Protein AF-A0A846T7Q0-F1 (afdb_monomer)

pLDDT: mean 81.7, std 16.7, range [38.16, 97.69]

Foldseek 3Di:
DVVVQCVPQNPDHPDRCLVVLLCVQCPPPDPVNLVVQLVVVCVVPVVCPVPDSVVSSCVVRRVVVVVPD

Structure (mmCIF, N/CA/C/O backbone):
data_AF-A0A846T7Q0-F1
#
_entry.id   AF-A0A846T7Q0-F1
#
loop_
_atom_site.group_PDB
_atom_site.id
_atom_site.type_symbol
_atom_site.label_atom_id
_atom_site.label_alt_id
_atom_site.label_comp_id
_atom_site.label_asym_id
_atom_site.label_entity_id
_atom_site.label_seq_id
_atom_site.pdbx_PDB_ins_code
_atom_site.Cartn_x
_atom_site.Cartn_y
_atom_site.Cartn_z
_atom_site.occupancy
_atom_site.B_iso_or_equiv
_atom_site.auth_seq_id
_atom_site.auth_comp_id
_atom_site.auth_asym_id
_atom_site.auth_atom_id
_atom_site.pdbx_PDB_model_num
ATOM 1 N N . MET A 1 1 ? 6.119 7.976 4.702 1.00 52.44 1 MET A N 1
ATOM 2 C CA . MET A 1 1 ? 7.189 7.729 3.704 1.00 52.44 1 MET A CA 1
ATOM 3 C C . MET A 1 1 ? 8.386 7.004 4.318 1.00 52.44 1 MET A C 1
ATOM 5 O O . MET A 1 1 ? 8.664 5.898 3.879 1.00 52.44 1 MET A O 1
ATOM 9 N N . ALA A 1 2 ? 9.031 7.541 5.366 1.00 57.03 2 ALA A N 1
ATOM 10 C CA . ALA A 1 2 ? 10.225 6.927 5.973 1.00 57.03 2 ALA A CA 1
ATOM 11 C C . ALA A 1 2 ? 10.025 5.481 6.480 1.00 57.03 2 ALA A C 1
ATOM 13 O O . ALA A 1 2 ? 10.892 4.641 6.271 1.00 57.03 2 ALA A O 1
ATOM 14 N N . MET A 1 3 ? 8.874 5.157 7.084 1.00 58.53 3 MET A N 1
ATOM 15 C CA . MET A 1 3 ? 8.614 3.810 7.622 1.00 58.53 3 MET A CA 1
ATOM 16 C C . MET A 1 3 ? 8.458 2.738 6.531 1.00 58.53 3 MET A C 1
ATOM 18 O O . MET A 1 3 ? 8.995 1.643 6.670 1.00 58.53 3 MET A O 1
ATOM 22 N N . VAL A 1 4 ? 7.793 3.063 5.416 1.00 58.28 4 VAL A N 1
ATOM 23 C CA . VAL A 1 4 ? 7.629 2.131 4.286 1.00 58.28 4 VAL A CA 1
ATOM 24 C C . VAL A 1 4 ? 8.956 1.918 3.561 1.00 58.28 4 VAL A C 1
ATOM 26 O O . VAL A 1 4 ? 9.312 0.788 3.246 1.00 58.28 4 VAL A O 1
ATOM 29 N N . GLU A 1 5 ? 9.740 2.977 3.338 1.00 55.16 5 GLU A N 1
ATOM 30 C CA . GLU A 1 5 ? 11.083 2.831 2.763 1.00 55.16 5 GLU A CA 1
ATOM 31 C C . GLU A 1 5 ? 12.010 2.001 3.667 1.00 55.16 5 GLU A C 1
ATOM 33 O O . GLU A 1 5 ? 12.698 1.111 3.163 1.00 55.16 5 GLU A O 1
ATOM 38 N N . TYR A 1 6 ? 11.966 2.225 4.986 1.00 56.84 6 TYR A N 1
ATOM 39 C CA . TYR A 1 6 ? 12.739 1.477 5.982 1.00 56.84 6 TYR A CA 1
ATOM 40 C C . TYR A 1 6 ? 12.362 -0.011 6.028 1.00 56.84 6 TYR A C 1
ATOM 42 O O . TYR A 1 6 ? 13.242 -0.868 5.973 1.00 56.84 6 TYR A O 1
ATOM 50 N N . GLN A 1 7 ? 11.066 -0.340 6.064 1.00 59.12 7 GLN A N 1
ATOM 51 C CA . GLN A 1 7 ? 10.598 -1.734 6.090 1.00 59.12 7 GLN A CA 1
ATOM 52 C C . GLN A 1 7 ? 10.944 -2.510 4.812 1.00 59.12 7 GLN A C 1
ATOM 54 O O . GLN A 1 7 ? 11.112 -3.726 4.860 1.00 59.12 7 GLN A O 1
ATOM 59 N N . LEU A 1 8 ? 11.054 -1.831 3.668 1.00 60.09 8 LEU A N 1
ATOM 60 C CA . LEU A 1 8 ? 11.261 -2.486 2.373 1.00 60.09 8 LEU A CA 1
ATOM 61 C C . LEU A 1 8 ? 12.712 -2.584 1.936 1.00 60.09 8 LEU A C 1
ATOM 63 O O . LEU A 1 8 ? 13.063 -3.483 1.172 1.00 60.09 8 LEU A O 1
ATOM 67 N N . SER A 1 9 ? 13.527 -1.624 2.357 1.00 60.03 9 SER A N 1
ATOM 68 C CA . SER A 1 9 ? 14.882 -1.441 1.840 1.00 60.03 9 SER A CA 1
ATOM 69 C C . SER A 1 9 ? 15.943 -1.518 2.951 1.00 60.03 9 SER A C 1
ATOM 71 O O . SER A 1 9 ? 17.138 -1.506 2.663 1.00 60.03 9 SER A O 1
ATOM 73 N N . GLY A 1 10 ? 15.521 -1.643 4.214 1.00 58.66 10 GLY A N 1
ATOM 74 C CA . GLY A 1 10 ? 16.398 -1.604 5.379 1.00 58.66 10 GLY A CA 1
ATOM 75 C C . GLY A 1 10 ? 16.897 -0.186 5.702 1.00 58.66 10 GLY A C 1
ATOM 76 O O . GLY A 1 10 ? 16.534 0.776 5.024 1.00 58.66 10 GLY A O 1
ATOM 77 N N . PRO A 1 11 ? 17.744 -0.032 6.736 1.00 58.53 11 PRO A N 1
ATOM 78 C CA . PRO A 1 11 ? 18.241 1.272 7.187 1.00 58.53 11 PRO A CA 1
ATOM 79 C C . PRO A 1 11 ? 19.171 1.979 6.188 1.00 58.53 11 PRO A C 1
ATOM 81 O O . PRO A 1 11 ? 19.321 3.194 6.266 1.00 58.53 11 PRO A O 1
ATOM 84 N N . SER A 1 12 ? 19.812 1.249 5.265 1.00 59.44 12 SER A N 1
ATOM 85 C CA . SER A 1 12 ? 20.763 1.826 4.301 1.00 59.44 12 SER A CA 1
ATOM 86 C C . SER A 1 12 ? 20.759 1.075 2.962 1.00 59.44 12 SER A C 1
ATOM 88 O O . SER A 1 12 ? 21.666 0.292 2.662 1.00 59.44 12 SER A O 1
ATOM 90 N N . PRO A 1 13 ? 19.715 1.247 2.139 1.00 62.22 13 PRO A N 1
ATOM 91 C CA . PRO A 1 13 ? 19.6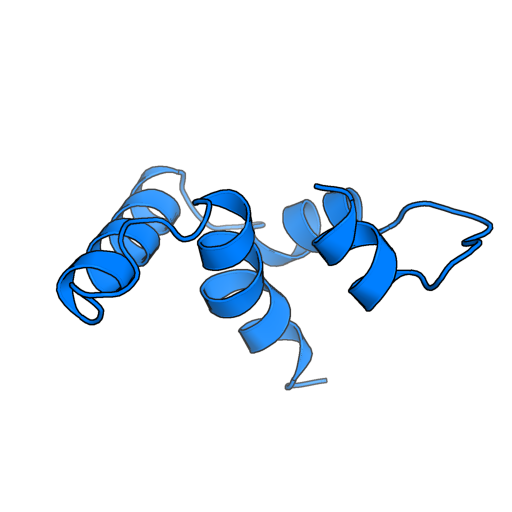82 0.638 0.822 1.00 62.22 13 PRO A CA 1
ATOM 92 C C . PRO A 1 13 ? 20.617 1.349 -0.149 1.00 62.22 13 PRO A C 1
ATOM 94 O O . PRO A 1 13 ? 20.539 2.564 -0.319 1.00 62.22 13 PRO A O 1
ATOM 97 N N . LYS A 1 14 ? 21.428 0.576 -0.884 1.00 64.25 14 LYS A N 1
ATOM 98 C CA . LYS A 1 14 ? 22.219 1.103 -2.012 1.00 64.25 14 LYS A CA 1
ATOM 99 C C . LYS A 1 14 ? 21.341 1.772 -3.081 1.00 64.25 14 LYS A C 1
ATOM 101 O O . LYS A 1 14 ? 21.781 2.730 -3.706 1.00 64.25 14 LYS A O 1
ATOM 106 N N . HIS A 1 15 ? 20.100 1.301 -3.261 1.00 65.12 15 HIS A N 1
ATOM 107 C CA . HIS A 1 15 ? 19.121 1.862 -4.199 1.00 65.12 15 HIS A CA 1
ATOM 108 C C . HIS A 1 15 ? 17.704 1.828 -3.609 1.00 65.12 15 HIS A C 1
ATOM 110 O O . HIS A 1 15 ? 17.258 0.794 -3.111 1.00 65.12 15 HIS A O 1
ATOM 116 N N . ARG A 1 16 ? 16.962 2.940 -3.702 1.00 69.38 16 ARG A N 1
ATOM 117 C CA . ARG A 1 16 ? 15.540 2.995 -3.318 1.00 69.38 16 ARG A CA 1
ATOM 118 C C . ARG A 1 16 ? 14.694 2.340 -4.414 1.00 69.38 16 ARG A C 1
ATOM 120 O O . ARG A 1 16 ? 14.602 2.872 -5.514 1.00 69.38 16 ARG A O 1
ATOM 127 N N . THR A 1 17 ? 14.081 1.188 -4.129 1.00 76.44 17 THR A N 1
ATOM 128 C CA . THR A 1 17 ? 13.304 0.412 -5.127 1.00 76.44 17 THR A CA 1
ATOM 129 C C . THR A 1 17 ? 11.792 0.435 -4.899 1.00 76.44 17 THR A C 1
ATOM 131 O O . THR A 1 17 ? 11.041 -0.063 -5.735 1.00 76.44 17 THR A O 1
ATOM 134 N N . THR A 1 18 ? 11.327 1.047 -3.806 1.00 77.31 18 THR A N 1
ATOM 135 C CA . THR A 1 18 ? 9.913 1.092 -3.399 1.00 77.31 18 THR A CA 1
ATOM 136 C C . THR A 1 18 ? 9.003 1.635 -4.497 1.00 77.31 18 THR A C 1
ATOM 138 O O . THR A 1 18 ? 8.064 0.958 -4.908 1.00 77.31 18 THR A O 1
ATOM 141 N N . VAL A 1 19 ? 9.311 2.819 -5.034 1.00 80.88 19 VAL A N 1
ATOM 142 C CA . VAL A 1 19 ? 8.493 3.444 -6.086 1.00 80.88 19 VAL A CA 1
ATOM 143 C C . VAL A 1 19 ? 8.489 2.591 -7.356 1.00 80.88 19 VAL A C 1
ATOM 145 O O . VAL A 1 19 ? 7.427 2.344 -7.915 1.00 80.88 19 VAL A O 1
ATOM 148 N N . ALA A 1 20 ? 9.643 2.061 -7.772 1.00 83.75 20 ALA A N 1
ATOM 149 C CA . ALA A 1 20 ? 9.733 1.207 -8.957 1.00 83.75 20 ALA A CA 1
ATOM 150 C C . ALA A 1 20 ? 8.909 -0.088 -8.814 1.00 83.75 20 ALA A C 1
ATOM 152 O O . ALA A 1 20 ? 8.222 -0.495 -9.750 1.00 83.75 20 ALA A O 1
ATOM 153 N N . ARG A 1 21 ? 8.926 -0.718 -7.630 1.00 83.62 21 ARG A N 1
ATOM 154 C CA . ARG A 1 21 ? 8.084 -1.888 -7.325 1.00 83.62 21 ARG A CA 1
ATOM 155 C C . ARG A 1 21 ? 6.601 -1.538 -7.341 1.00 83.62 21 ARG A C 1
ATOM 157 O O . ARG A 1 21 ? 5.815 -2.311 -7.876 1.00 83.62 21 ARG A O 1
ATOM 164 N N . MET A 1 22 ? 6.235 -0.381 -6.794 1.00 86.12 22 MET A N 1
ATOM 165 C CA . MET A 1 22 ? 4.854 0.095 -6.799 1.00 86.12 22 MET A CA 1
ATOM 166 C C . MET A 1 22 ? 4.354 0.336 -8.225 1.00 86.12 22 MET A C 1
ATOM 168 O O . MET A 1 22 ? 3.312 -0.195 -8.589 1.00 86.12 22 MET A O 1
ATOM 172 N N . VAL A 1 23 ? 5.127 1.043 -9.055 1.00 87.75 23 VAL A N 1
ATOM 173 C CA . VAL A 1 23 ? 4.800 1.268 -10.474 1.00 87.75 23 VAL A CA 1
ATOM 174 C C . VAL A 1 23 ? 4.601 -0.062 -11.200 1.00 87.75 23 VAL A C 1
ATOM 176 O O . VAL A 1 23 ? 3.581 -0.251 -11.850 1.00 87.75 23 VAL A O 1
ATOM 179 N N . LYS A 1 24 ? 5.522 -1.019 -11.027 1.00 89.12 24 LYS A N 1
ATOM 180 C CA . LYS A 1 24 ? 5.411 -2.344 -11.653 1.00 89.12 24 LYS A CA 1
ATOM 181 C C . LYS A 1 24 ? 4.182 -3.130 -11.181 1.00 89.12 24 LYS A C 1
ATOM 183 O O . LYS A 1 24 ? 3.568 -3.829 -11.974 1.00 89.12 24 LYS A O 1
ATOM 188 N N . ALA A 1 25 ? 3.838 -3.063 -9.896 1.00 88.44 25 ALA A N 1
ATOM 189 C CA . ALA A 1 25 ? 2.717 -3.819 -9.336 1.00 88.44 25 ALA A CA 1
ATOM 190 C C . ALA A 1 25 ? 1.342 -3.240 -9.705 1.00 88.44 25 ALA A C 1
ATOM 192 O O . ALA A 1 25 ? 0.355 -3.980 -9.729 1.00 88.44 25 ALA A O 1
ATOM 193 N N . LEU A 1 26 ? 1.286 -1.932 -9.963 1.00 92.00 26 LEU A N 1
ATOM 194 C CA . LEU A 1 26 ? 0.080 -1.211 -10.368 1.00 92.00 26 LEU A CA 1
ATOM 195 C C . LEU A 1 26 ? -0.080 -1.129 -11.894 1.00 92.00 26 LEU A C 1
ATOM 197 O O . LEU A 1 26 ? -1.095 -0.619 -12.362 1.00 92.00 26 LEU A O 1
ATOM 201 N N . ASP A 1 27 ? 0.886 -1.633 -12.666 1.00 92.69 27 ASP A N 1
ATOM 202 C CA . ASP A 1 27 ? 0.784 -1.697 -14.122 1.00 92.69 27 ASP A CA 1
ATOM 203 C C . ASP A 1 27 ? -0.473 -2.478 -14.552 1.00 92.69 27 ASP A C 1
ATOM 205 O O . ASP A 1 27 ? -0.824 -3.511 -13.975 1.00 92.69 27 ASP A O 1
ATOM 209 N N . GLY A 1 28 ? -1.200 -1.935 -15.529 1.00 92.88 28 GLY A N 1
ATOM 210 C CA . GLY A 1 28 ? -2.510 -2.438 -15.956 1.00 92.88 28 GLY A CA 1
ATOM 211 C C . GLY A 1 28 ? -3.699 -2.082 -15.046 1.00 92.88 28 GLY A C 1
ATOM 212 O O . GLY A 1 28 ? -4.832 -2.410 -15.399 1.00 92.88 28 GLY A O 1
ATOM 213 N N . MET A 1 29 ? -3.495 -1.395 -13.913 1.00 95.12 29 MET A N 1
ATOM 214 C CA . MET A 1 29 ? -4.594 -0.831 -13.119 1.00 95.12 29 MET A CA 1
ATOM 215 C C . MET A 1 29 ? -4.898 0.608 -13.536 1.00 95.12 29 MET A C 1
ATOM 217 O O . MET A 1 29 ? -4.017 1.456 -13.657 1.00 95.12 29 MET A O 1
ATOM 221 N N . THR A 1 30 ? -6.181 0.917 -13.689 1.00 96.56 30 THR A N 1
ATOM 222 C CA . THR A 1 30 ? -6.638 2.300 -13.846 1.00 96.56 30 THR A CA 1
ATOM 223 C C . THR A 1 30 ? -6.632 3.025 -12.502 1.00 96.56 30 THR A C 1
ATOM 225 O O . THR A 1 30 ? -6.862 2.420 -11.451 1.00 96.56 30 THR A O 1
ATOM 228 N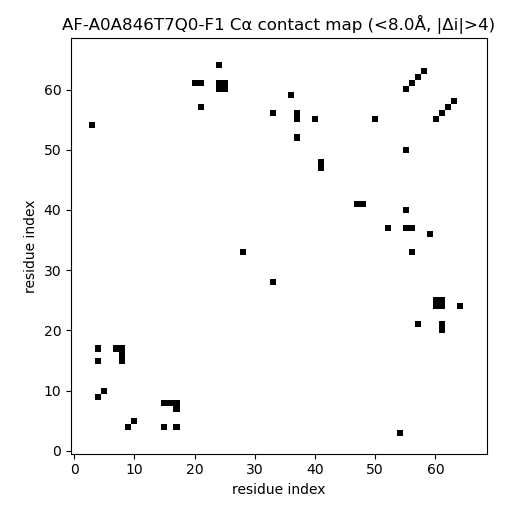 N . LEU A 1 31 ? -6.489 4.355 -12.527 1.00 95.12 31 LEU A N 1
ATOM 229 C CA . LEU A 1 31 ? -6.626 5.180 -11.322 1.00 95.12 31 LEU A CA 1
ATOM 230 C C . LEU A 1 31 ? -7.966 4.935 -10.604 1.00 95.12 31 LEU A C 1
ATOM 232 O O . LEU A 1 31 ? -8.009 4.880 -9.381 1.00 95.12 31 LEU A O 1
ATOM 236 N N . ARG A 1 32 ? -9.054 4.712 -11.356 1.00 97.44 32 ARG A N 1
ATOM 237 C CA . ARG A 1 32 ? -10.377 4.404 -10.792 1.00 97.44 32 ARG A CA 1
ATOM 238 C C . ARG A 1 32 ? -10.389 3.100 -9.995 1.00 97.44 32 ARG A C 1
ATOM 240 O O . ARG A 1 32 ? -10.997 3.058 -8.934 1.00 97.44 32 ARG A O 1
ATOM 247 N N . GLN A 1 33 ? -9.719 2.057 -10.481 1.00 96.62 33 GLN A N 1
ATOM 248 C CA . GLN A 1 33 ? -9.611 0.786 -9.756 1.00 96.62 33 GLN A CA 1
ATOM 249 C C . GLN A 1 33 ? -8.770 0.931 -8.487 1.00 96.62 33 GLN A C 1
ATOM 251 O O . GLN A 1 33 ? -9.105 0.333 -7.469 1.00 96.62 33 GLN A O 1
ATOM 256 N N . ILE A 1 34 ? -7.711 1.746 -8.531 1.00 95.50 34 ILE A N 1
ATOM 257 C CA . ILE A 1 34 ? -6.892 2.038 -7.350 1.00 95.50 34 ILE A CA 1
ATOM 258 C C . ILE A 1 34 ? -7.729 2.780 -6.299 1.00 95.50 34 ILE A C 1
ATOM 260 O O . ILE A 1 34 ? -7.747 2.361 -5.146 1.00 95.50 34 ILE A O 1
ATOM 264 N N . MET A 1 35 ? -8.473 3.822 -6.692 1.00 96.81 35 MET A N 1
ATOM 265 C CA . MET A 1 35 ? -9.368 4.552 -5.781 1.00 96.81 35 MET A CA 1
ATOM 266 C C . MET A 1 35 ? -10.431 3.635 -5.171 1.00 96.81 35 MET A C 1
ATOM 268 O O . MET A 1 35 ? -10.583 3.615 -3.958 1.00 96.81 35 MET A O 1
ATOM 272 N N . ALA A 1 36 ? -11.089 2.803 -5.985 1.00 97.56 36 ALA A N 1
ATOM 273 C CA . ALA A 1 36 ? -12.107 1.875 -5.494 1.00 97.56 36 ALA A CA 1
ATOM 274 C C . ALA A 1 36 ? -11.559 0.887 -4.448 1.00 97.56 36 ALA A C 1
ATOM 276 O O . ALA A 1 36 ? -12.252 0.557 -3.489 1.00 97.56 36 ALA A O 1
ATOM 277 N N . ALA A 1 37 ? -10.314 0.426 -4.604 1.00 95.56 37 ALA A N 1
ATOM 278 C CA . ALA A 1 37 ? -9.679 -0.439 -3.615 1.00 95.56 37 ALA A CA 1
ATOM 279 C C . ALA A 1 37 ? -9.353 0.299 -2.306 1.00 95.56 37 ALA A C 1
ATOM 281 O O . ALA A 1 37 ? -9.524 -0.263 -1.226 1.00 95.56 37 ALA A O 1
ATOM 282 N N . VAL A 1 38 ? -8.917 1.558 -2.395 1.00 96.62 38 VAL A N 1
ATOM 283 C CA . VAL A 1 38 ? -8.673 2.408 -1.220 1.00 96.62 38 VAL A CA 1
ATOM 284 C C . VAL A 1 38 ? -9.981 2.694 -0.477 1.00 96.62 38 VAL A C 1
ATOM 286 O O . VAL A 1 38 ? -10.036 2.530 0.741 1.00 96.62 38 VAL A O 1
ATOM 289 N N . ASP A 1 39 ? -11.049 3.038 -1.197 1.00 97.69 39 ASP A N 1
ATOM 290 C CA . ASP A 1 39 ? -12.372 3.269 -0.610 1.00 97.69 39 ASP A CA 1
ATOM 291 C C . ASP A 1 39 ? -12.902 2.005 0.083 1.00 97.69 39 ASP A C 1
ATOM 293 O O . ASP A 1 39 ? -13.393 2.066 1.215 1.00 97.69 39 ASP A O 1
ATOM 297 N N . ALA A 1 40 ? -12.752 0.839 -0.558 1.00 97.31 40 ALA A N 1
ATOM 298 C CA . ALA A 1 40 ? -13.138 -0.444 0.026 1.00 97.31 40 ALA A CA 1
ATOM 299 C C . ALA A 1 40 ? -12.371 -0.737 1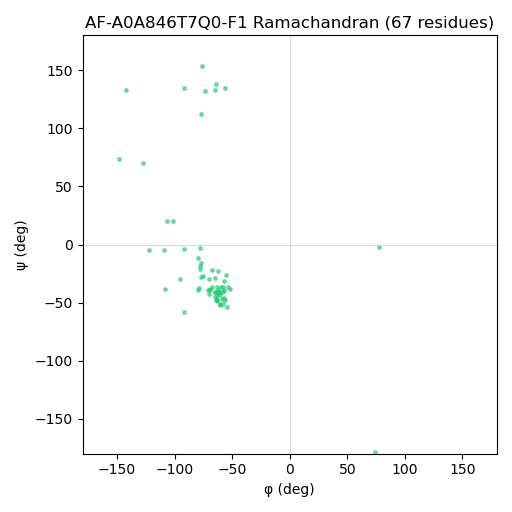.324 1.00 97.31 40 ALA A C 1
ATOM 301 O O . ALA A 1 40 ? -12.974 -1.182 2.302 1.00 97.31 40 ALA A O 1
ATOM 302 N N . TYR A 1 41 ? -11.067 -0.438 1.364 1.00 97.06 41 TYR A N 1
ATOM 303 C CA . TYR A 1 41 ? -10.256 -0.607 2.566 1.00 97.06 41 TYR A CA 1
ATOM 304 C C . TYR A 1 41 ? -10.770 0.250 3.728 1.00 97.06 41 TYR A C 1
ATOM 306 O O . TYR A 1 41 ? -11.020 -0.281 4.809 1.00 97.06 41 TYR A O 1
ATOM 314 N N . TYR A 1 42 ? -10.976 1.551 3.528 1.00 97.31 42 TYR A N 1
ATOM 315 C CA . TYR A 1 42 ? -11.436 2.428 4.610 1.00 97.31 42 TYR A CA 1
ATOM 316 C C . TYR A 1 42 ? -12.885 2.165 5.032 1.00 97.31 42 TYR A C 1
ATOM 318 O O . TYR A 1 42 ? -13.218 2.335 6.203 1.00 97.31 42 TYR A O 1
ATOM 326 N N . THR A 1 43 ? -13.733 1.703 4.110 1.00 97.56 43 THR A N 1
ATOM 327 C CA . THR A 1 43 ? -15.099 1.259 4.433 1.00 97.56 43 THR A CA 1
ATOM 328 C C . THR A 1 43 ? -15.080 0.023 5.334 1.00 97.56 43 THR A C 1
ATOM 330 O O . THR A 1 43 ? -15.861 -0.067 6.277 1.00 97.56 43 THR A O 1
ATOM 333 N N . ALA A 1 44 ? -14.172 -0.922 5.066 1.00 97.56 44 ALA A N 1
ATOM 334 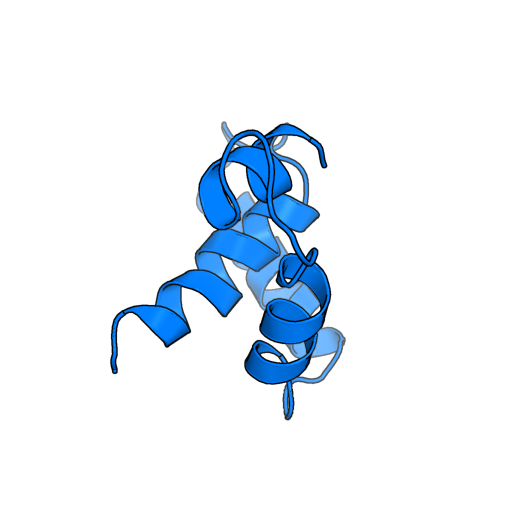C CA . ALA A 1 44 ? -14.020 -2.141 5.857 1.00 97.56 44 ALA A CA 1
ATOM 335 C C . ALA A 1 44 ? -13.263 -1.929 7.182 1.00 97.56 44 ALA A C 1
ATOM 337 O O . ALA A 1 44 ? -13.417 -2.737 8.094 1.00 97.56 44 ALA A O 1
ATOM 338 N N . ASN A 1 45 ? -12.473 -0.855 7.303 1.00 96.75 45 ASN A N 1
ATOM 339 C CA . ASN A 1 45 ? -11.646 -0.552 8.478 1.00 96.75 45 ASN A CA 1
ATOM 340 C C . ASN A 1 45 ? -11.913 0.881 9.000 1.00 96.75 45 ASN A C 1
ATOM 342 O O . ASN A 1 45 ? -11.051 1.758 8.853 1.00 96.75 45 ASN A O 1
ATOM 346 N N . PRO A 1 46 ? -13.094 1.165 9.594 1.00 95.88 46 PRO A N 1
ATOM 347 C CA . PRO A 1 46 ? -13.470 2.520 10.022 1.00 95.88 46 PRO A CA 1
ATOM 348 C C . PRO A 1 46 ? -12.556 3.126 11.097 1.00 95.88 46 PRO A C 1
ATOM 350 O O . PRO A 1 46 ? -12.477 4.343 11.236 1.00 95.88 46 PRO A O 1
ATOM 353 N N . ASP A 1 47 ? -11.854 2.292 11.855 1.00 96.88 47 ASP A N 1
ATOM 354 C CA . ASP A 1 47 ? -10.871 2.667 12.871 1.00 96.88 47 ASP A CA 1
ATOM 355 C C . ASP A 1 47 ? -9.510 3.074 12.275 1.00 96.88 47 ASP A C 1
ATOM 357 O O . ASP A 1 47 ? -8.734 3.778 12.920 1.00 96.88 47 ASP A O 1
ATOM 361 N N . GLN A 1 48 ? -9.226 2.696 11.024 1.00 94.94 48 GLN A N 1
ATOM 362 C CA 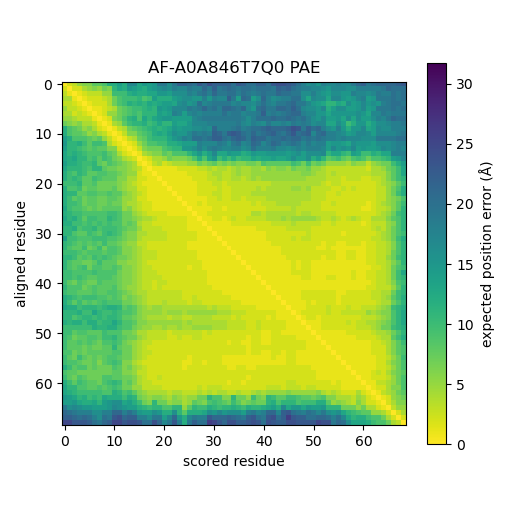. GLN A 1 48 ? -7.943 2.949 10.360 1.00 94.94 48 GLN A CA 1
ATOM 363 C C . GLN A 1 48 ? -7.963 4.131 9.386 1.00 94.94 48 GLN A C 1
ATOM 365 O O . GLN A 1 48 ? -7.060 4.263 8.564 1.00 94.94 48 GLN A O 1
ATOM 370 N N . GLN A 1 49 ? -8.929 5.044 9.508 1.00 93.25 49 GLN A N 1
ATOM 371 C CA . GLN A 1 49 ? -9.036 6.260 8.679 1.00 93.25 49 GLN A CA 1
ATOM 372 C C . GLN A 1 49 ? -7.773 7.142 8.713 1.00 93.25 49 GLN A C 1
ATOM 374 O O . GLN A 1 49 ? -7.483 7.857 7.759 1.00 93.25 49 GLN A O 1
ATOM 379 N N . GLN A 1 50 ? -6.992 7.073 9.796 1.00 93.69 50 GLN A N 1
ATOM 380 C CA . GLN A 1 50 ? -5.730 7.812 9.947 1.00 93.69 50 GLN A CA 1
ATOM 381 C C . GLN A 1 50 ? -4.546 7.166 9.213 1.00 93.69 50 GLN A C 1
ATOM 383 O O . GLN A 1 50 ? -3.481 7.7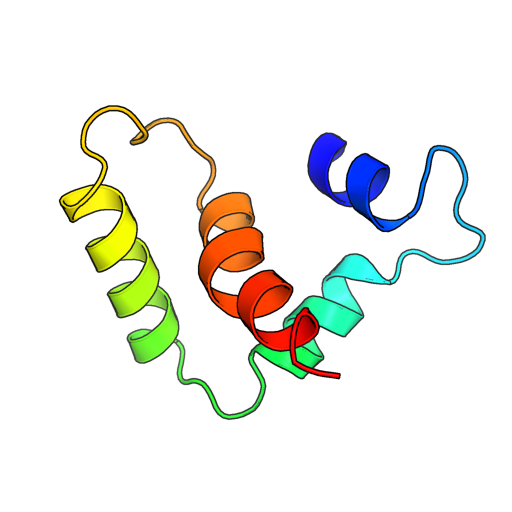77 9.090 1.00 93.69 50 GLN A O 1
ATOM 388 N N . ARG A 1 51 ? -4.691 5.925 8.734 1.00 93.69 51 ARG A N 1
ATOM 389 C CA . ARG A 1 51 ? -3.632 5.253 7.984 1.00 93.69 51 ARG A CA 1
ATOM 390 C C . ARG A 1 51 ? -3.392 6.010 6.678 1.00 93.69 51 ARG A C 1
ATOM 392 O O . ARG A 1 51 ? -4.361 6.307 5.989 1.00 93.69 51 ARG A O 1
ATOM 399 N N . PRO A 1 52 ? -2.146 6.311 6.280 1.00 95.12 52 PRO A N 1
ATOM 400 C CA . PRO A 1 52 ? -1.900 7.022 5.030 1.00 95.12 52 PRO A CA 1
ATOM 401 C C . PRO A 1 52 ? -2.332 6.210 3.803 1.00 95.12 52 PRO A C 1
ATOM 403 O O . PRO A 1 52 ? -1.990 5.033 3.690 1.00 95.12 52 PRO A O 1
ATOM 406 N N . VAL A 1 53 ? -2.965 6.864 2.824 1.00 94.00 53 VAL A N 1
ATOM 407 C CA . VAL A 1 53 ? -3.386 6.243 1.548 1.00 94.00 53 VAL A CA 1
ATOM 408 C C . VAL A 1 53 ? -2.237 5.501 0.859 1.00 94.00 53 VAL A C 1
ATOM 410 O O . VAL A 1 53 ? -2.427 4.418 0.313 1.00 94.00 53 VAL A O 1
ATOM 413 N N . PHE A 1 54 ? -1.021 6.050 0.919 1.00 91.44 54 PHE A N 1
ATOM 414 C CA . PHE A 1 54 ? 0.167 5.395 0.371 1.00 91.44 54 PHE A CA 1
ATOM 415 C C . PHE A 1 54 ? 0.418 4.012 0.993 1.00 91.44 54 PHE A C 1
ATOM 417 O O . PHE A 1 54 ? 0.764 3.072 0.282 1.00 91.44 54 PHE A O 1
ATOM 424 N N . GLU A 1 55 ? 0.228 3.867 2.307 1.00 91.31 55 GLU A N 1
ATOM 425 C CA . GLU A 1 55 ? 0.383 2.579 2.985 1.00 91.3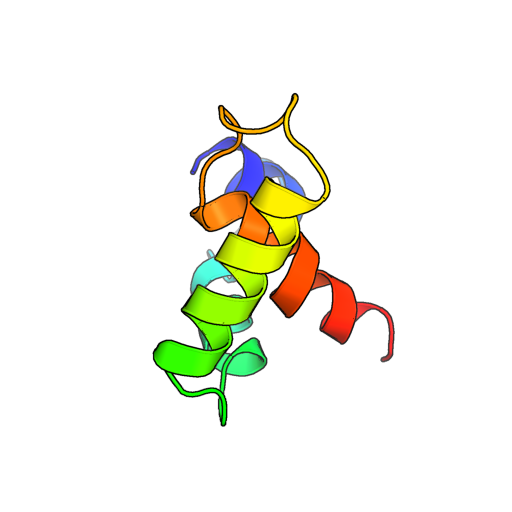1 55 GLU A CA 1
ATOM 426 C C . GLU A 1 55 ? -0.743 1.618 2.624 1.00 91.31 55 GLU A C 1
ATOM 428 O O . GLU A 1 55 ? -0.480 0.440 2.403 1.00 91.31 55 GLU A O 1
ATOM 433 N N . VAL A 1 56 ? -1.973 2.116 2.502 1.00 94.12 56 VAL A N 1
ATOM 434 C CA . VAL A 1 56 ? -3.107 1.306 2.039 1.00 94.12 56 VAL A CA 1
ATOM 435 C C . VAL A 1 56 ? -2.814 0.729 0.655 1.00 94.12 56 VAL A C 1
ATOM 437 O O . VAL A 1 56 ? -2.853 -0.485 0.474 1.00 94.12 56 VAL A O 1
ATOM 440 N N . ILE A 1 57 ? -2.404 1.568 -0.301 1.00 93.44 57 ILE A N 1
ATOM 441 C CA . ILE A 1 57 ? -2.004 1.119 -1.643 1.00 93.44 57 ILE A CA 1
ATOM 442 C C . ILE A 1 57 ? -0.863 0.098 -1.555 1.00 93.44 57 ILE A C 1
ATOM 444 O O . ILE A 1 57 ? -0.910 -0.947 -2.205 1.00 93.44 57 ILE A O 1
ATOM 448 N N . TRP A 1 58 ? 0.159 0.372 -0.740 1.00 90.44 58 TRP A N 1
ATOM 449 C CA . TRP A 1 58 ? 1.297 -0.527 -0.600 1.00 90.44 58 TRP A CA 1
ATOM 450 C C . TRP A 1 58 ? 0.887 -1.914 -0.089 1.00 90.44 58 TRP A C 1
ATOM 452 O O . TRP A 1 58 ? 1.249 -2.921 -0.693 1.00 90.44 58 TRP A O 1
ATOM 462 N N . PHE A 1 59 ? 0.138 -2.002 1.007 1.00 90.00 59 PHE A N 1
ATOM 463 C CA . PHE A 1 59 ? -0.158 -3.291 1.631 1.00 90.00 59 PHE A CA 1
ATOM 464 C C . PHE A 1 59 ? -1.286 -4.057 0.932 1.00 90.00 59 PHE A C 1
ATOM 466 O O . PHE A 1 59 ? -1.146 -5.265 0.734 1.00 90.00 59 PHE A O 1
ATOM 473 N N . GLU A 1 60 ? -2.338 -3.368 0.489 1.00 91.56 60 GLU A N 1
ATOM 474 C CA . GLU A 1 60 ? -3.503 -4.007 -0.136 1.00 91.56 60 GLU A CA 1
ATOM 475 C C . GLU A 1 60 ? -3.248 -4.391 -1.597 1.00 91.56 60 GLU A C 1
ATOM 477 O O . GLU A 1 60 ? -3.694 -5.442 -2.056 1.00 91.56 60 GLU A O 1
ATOM 482 N N . LEU A 1 61 ? -2.509 -3.565 -2.348 1.00 91.19 61 LEU A N 1
ATOM 483 C CA . LEU A 1 61 ? -2.368 -3.743 -3.799 1.00 91.19 61 LEU A CA 1
ATOM 484 C C . LEU A 1 61 ? -0.985 -4.239 -4.217 1.00 91.19 61 LEU A C 1
ATOM 486 O O . LEU A 1 61 ? -0.882 -5.056 -5.134 1.00 91.19 61 LEU A O 1
ATOM 490 N N . VAL A 1 62 ? 0.083 -3.771 -3.565 1.00 88.44 62 VAL A N 1
ATOM 491 C CA . VAL A 1 62 ? 1.466 -4.077 -3.972 1.00 88.44 62 VAL A CA 1
ATOM 492 C C . VAL A 1 62 ? 1.993 -5.318 -3.251 1.00 88.44 62 VAL A C 1
ATOM 494 O O . VAL A 1 62 ? 2.339 -6.313 -3.890 1.00 88.44 62 VAL A O 1
ATOM 497 N N . ALA A 1 63 ? 2.014 -5.298 -1.917 1.00 84.06 63 ALA A N 1
ATOM 498 C CA . ALA A 1 63 ? 2.553 -6.378 -1.095 1.00 84.06 63 ALA A CA 1
ATOM 499 C C . ALA A 1 63 ? 1.765 -7.688 -1.280 1.00 84.06 63 ALA A C 1
ATOM 501 O O . ALA A 1 63 ? 2.361 -8.769 -1.352 1.00 84.06 63 ALA A O 1
ATOM 502 N N . ALA 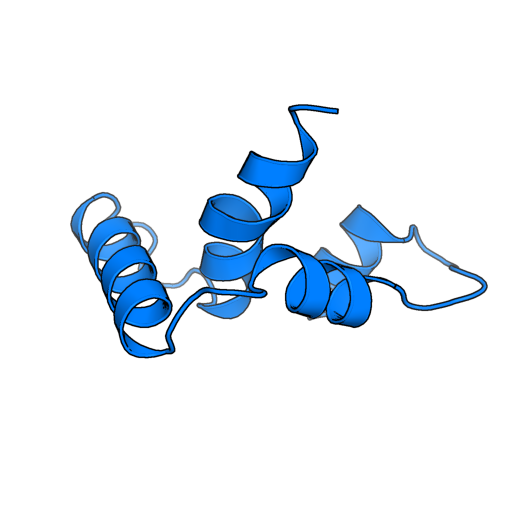A 1 64 ? 0.440 -7.593 -1.443 1.00 74.62 64 ALA A N 1
ATOM 503 C CA . ALA A 1 64 ? -0.430 -8.730 -1.738 1.00 74.62 64 ALA A CA 1
ATOM 504 C C . ALA A 1 64 ? -0.030 -9.475 -3.028 1.00 74.62 64 ALA A C 1
ATOM 506 O O . ALA A 1 64 ? -0.079 -10.705 -3.071 1.00 74.62 64 ALA A O 1
ATOM 507 N N . LYS A 1 65 ? 0.436 -8.759 -4.062 1.00 71.12 65 LYS A N 1
ATOM 508 C CA . LYS A 1 65 ? 0.905 -9.358 -5.324 1.00 71.12 65 LYS A CA 1
ATOM 509 C C . LYS A 1 65 ? 2.306 -9.965 -5.206 1.00 71.12 65 LYS A C 1
ATOM 511 O O . LYS A 1 65 ? 2.606 -10.926 -5.905 1.00 71.12 65 LYS A O 1
ATOM 516 N N . THR A 1 66 ? 3.148 -9.457 -4.303 1.00 61.06 66 THR A N 1
ATOM 517 C CA . THR A 1 66 ? 4.512 -9.980 -4.097 1.00 61.06 66 THR A CA 1
ATOM 518 C C . THR A 1 66 ? 4.589 -11.282 -3.295 1.00 61.06 66 THR A C 1
ATOM 520 O O . THR A 1 66 ? 5.611 -11.949 -3.358 1.00 61.06 66 THR A O 1
ATOM 523 N N . LYS A 1 67 ? 3.529 -11.692 -2.581 1.00 53.16 67 LYS A N 1
ATOM 524 C CA . LYS A 1 67 ? 3.485 -12.981 -1.853 1.00 53.16 67 LYS A CA 1
ATOM 525 C C . LYS A 1 67 ? 3.233 -14.211 -2.746 1.00 53.16 67 LYS A C 1
ATOM 527 O O . LYS A 1 67 ? 3.192 -15.322 -2.232 1.00 53.16 67 LYS A O 1
ATOM 532 N N . LYS A 1 68 ? 3.021 -14.028 -4.055 1.00 45.41 68 LYS A N 1
ATOM 533 C CA . LYS A 1 68 ? 2.694 -15.101 -5.016 1.00 45.41 68 LYS A CA 1
ATOM 534 C C . LYS A 1 68 ? 3.850 -15.480 -5.964 1.00 45.41 68 LYS A C 1
ATOM 536 O O . LYS A 1 68 ? 3.580 -16.046 -7.020 1.00 45.41 68 LYS A O 1
ATOM 541 N N . GLY A 1 69 ? 5.102 -15.173 -5.621 1.00 38.16 69 GLY A N 1
ATOM 542 C CA . GLY A 1 69 ? 6.284 -15.493 -6.435 1.00 38.16 69 GLY A CA 1
ATOM 543 C C . GLY A 1 69 ? 7.376 -16.157 -5.624 1.00 38.16 69 GLY A C 1
ATOM 544 O O . GLY A 1 69 ? 7.638 -15.645 -4.514 1.00 38.16 69 GLY A O 1
#

Secondary structure (DSSP, 8-state):
-HHHHHHHH-SS-SS--HHHHHHHHHTT--HHHHHHHHHHHHHH-GGGTTS-HHHHIIIIIIIHHHTT-

Sequence (69 aa):
MAMVEYQLSGPSPKHRTTVARMVKALDGMTLRQIMAAVDAYYTANPDQQQRPVFEVIWFELVAAKTKKG

Solvent-accessible surface area (backbone atoms only — not comparable to full-atom values): 4288 Å² total; per-residue (Å²): 110,71,65,62,51,36,77,74,47,46,97,76,49,96,63,92,53,64,67,63,53,44,55,63,5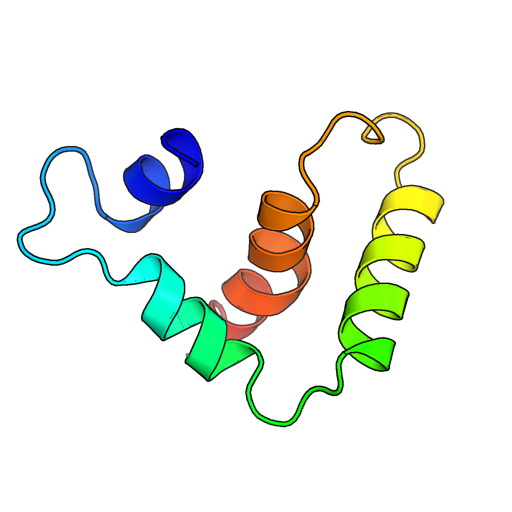5,46,60,94,58,51,71,67,58,54,49,52,51,52,53,51,49,45,71,76,33,74,88,50,69,83,57,54,67,70,56,50,48,40,54,69,54,34,52,58,59,61,75,77,114

Radius of gyration: 12.85 Å; Cα contacts (8 Å, |Δi|>4): 31; chains: 1; bounding box: 37×23×29 Å

Mean predicted aligned error: 7.1 Å